Protein AF-A0A920MCR8-F1 (afdb_monomer)

Sequence (139 aa):
MSRSEWYREGRVPLHTLRADIDYGFREAHTTYGRIGVKVWIYRGDILPYKVQAEDKIDREAAMAAGETSGPSQGKQVVSSSAARNKVSNDKEESEVEELTPLVQEADPEFEKLLDEEEQIAKLTNSKNQTPIFRPGEAD

Nearest PDB structures (foldseek):
  5knc-assembly1_G  TM=3.791E-01  e=1.198E+00  Enterococcus hirae ATCC 9790
  6hix-assembly1_AJ  TM=4.472E-01  e=6.538E+00  Trypanosoma brucei brucei
  1ry4-assembly1_A  TM=2.999E-01  e=2.546E+00  Drosophila melanogaster
  7y4l-assembly1_b7  TM=2.796E-01  e=4.775E+00  Porphyridium purpureum

Foldseek 3Di:
DDDDDDDDDDDDPPPDPQWDKDWDWDWDQDPVGIDIDIDIDTPGGNDVVPVVVVVVVVVVVVVVVPPPDDDPPDDDDDDDDDDDDDDDDDDDDDDDPPPPPPDDDDDPVVVVVVVVVVVVVVVVVVVPDDDPDDPPPDD

Secondary structure (DSSP, 8-state):
---------S---TT-TTEEEEEEEEEEEETTEEEEEEEEEEEEE--HHHHHHHHHHHHHHHHHTT---S-------------------------------S-PPPPHHHHHHHHHHHHHHHHHHHHH------TT---

Mean predicted aligned error: 21.17 Å

pLDDT: mean 72.77, std 18.5, range [35.06, 96.94]

Structure (mmCIF, N/CA/C/O backbone):
data_AF-A0A920MCR8-F1
#
_entry.id   AF-A0A920MCR8-F1
#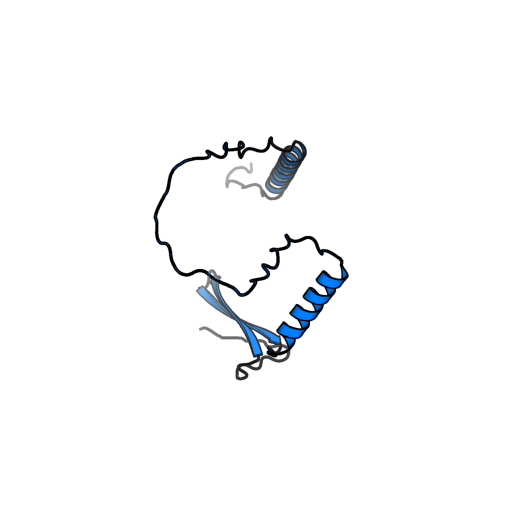
loop_
_atom_site.group_PDB
_atom_site.id
_atom_site.type_symbol
_atom_site.label_atom_id
_atom_site.label_alt_id
_atom_site.label_comp_id
_atom_site.label_asym_id
_atom_site.label_entity_id
_atom_site.label_seq_id
_atom_site.pdbx_PDB_ins_code
_atom_site.Cartn_x
_atom_site.Cartn_y
_atom_site.Cartn_z
_atom_site.occupancy
_atom_site.B_iso_or_equiv
_atom_site.auth_seq_id
_atom_site.auth_comp_id
_atom_site.auth_asym_id
_atom_site.auth_atom_id
_atom_site.pdbx_PDB_model_num
ATOM 1 N N . MET A 1 1 ? -4.713 9.515 25.454 1.00 76.00 1 MET A N 1
ATOM 2 C CA . MET A 1 1 ? -3.334 9.143 25.066 1.00 76.00 1 MET A CA 1
ATOM 3 C C . MET A 1 1 ? -3.424 8.292 23.811 1.00 76.00 1 MET A C 1
ATOM 5 O O . MET A 1 1 ? -4.217 7.363 23.814 1.00 76.00 1 MET A O 1
ATOM 9 N N . SER A 1 2 ? -2.693 8.622 22.748 1.00 85.69 2 SER A N 1
ATOM 10 C CA . SER A 1 2 ? -2.654 7.850 21.497 1.00 85.69 2 SER A CA 1
ATOM 11 C C . SER A 1 2 ? -1.231 7.352 21.244 1.00 85.69 2 SER A C 1
ATOM 13 O O . SER A 1 2 ? -0.263 7.988 21.662 1.00 85.69 2 SER A O 1
ATOM 15 N N . ARG A 1 3 ? -1.104 6.179 20.620 1.00 93.50 3 ARG A N 1
ATOM 16 C CA . ARG A 1 3 ? 0.174 5.551 20.260 1.00 93.50 3 ARG A CA 1
ATOM 17 C C . ARG A 1 3 ? 0.133 5.151 18.790 1.00 93.50 3 ARG A C 1
ATOM 19 O O . ARG A 1 3 ? -0.946 4.994 18.222 1.00 93.50 3 ARG A O 1
ATOM 26 N N . SER A 1 4 ? 1.301 4.992 18.186 1.00 93.88 4 SER A N 1
ATOM 27 C CA . SER A 1 4 ? 1.431 4.476 16.828 1.00 93.88 4 SER A CA 1
ATOM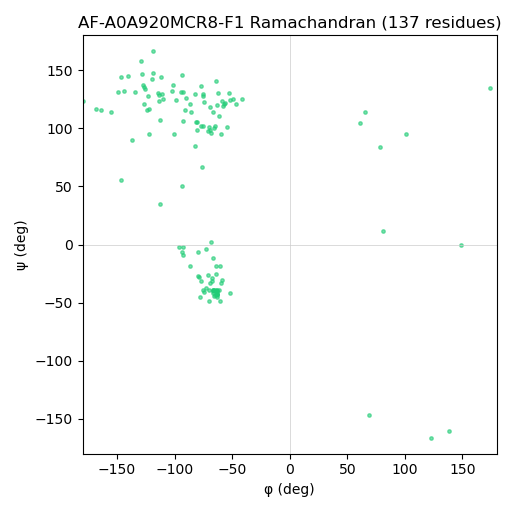 28 C C . SER A 1 4 ? 2.391 3.303 16.855 1.00 93.88 4 SER A C 1
ATOM 30 O O . SER A 1 4 ? 3.537 3.444 17.274 1.00 93.88 4 SER A O 1
ATOM 32 N N . GLU A 1 5 ? 1.894 2.153 16.425 1.00 95.38 5 GLU A N 1
ATOM 33 C CA . GLU A 1 5 ? 2.657 0.919 16.315 1.00 95.38 5 GLU A CA 1
ATOM 34 C C . GLU A 1 5 ? 2.805 0.576 14.837 1.00 95.38 5 GLU A C 1
ATOM 36 O O . GLU A 1 5 ? 1.916 0.852 14.030 1.00 95.38 5 GLU A O 1
ATOM 41 N N . TRP A 1 6 ? 3.954 0.017 14.472 1.00 94.31 6 TRP A N 1
ATOM 42 C CA . TRP A 1 6 ? 4.229 -0.399 13.107 1.00 94.31 6 TRP A CA 1
ATOM 43 C C . TRP A 1 6 ? 4.995 -1.715 13.116 1.00 94.31 6 TRP A C 1
ATOM 45 O O . TRP A 1 6 ? 5.825 -1.967 13.989 1.00 94.31 6 TRP A O 1
ATOM 55 N N . TYR A 1 7 ? 4.708 -2.542 12.120 1.00 95.44 7 TYR A N 1
ATOM 56 C CA . TYR A 1 7 ? 5.410 -3.785 11.854 1.00 95.44 7 TYR A CA 1
ATOM 57 C C . TYR A 1 7 ? 5.827 -3.797 10.389 1.00 95.44 7 TYR A C 1
ATOM 59 O O . TYR A 1 7 ? 5.141 -3.229 9.536 1.00 95.44 7 TYR A O 1
ATOM 67 N N . ARG A 1 8 ? 6.971 -4.409 10.093 1.00 93.69 8 ARG A N 1
ATOM 68 C CA . ARG A 1 8 ? 7.471 -4.537 8.727 1.00 93.69 8 ARG A CA 1
ATOM 69 C C . ARG A 1 8 ? 8.152 -5.878 8.560 1.00 93.69 8 ARG A C 1
ATOM 71 O O . ARG A 1 8 ? 9.024 -6.229 9.348 1.00 93.69 8 ARG A O 1
ATOM 78 N N . GLU A 1 9 ? 7.801 -6.556 7.483 1.00 94.06 9 GLU A N 1
ATOM 79 C CA . GLU A 1 9 ? 8.426 -7.797 7.057 1.00 94.06 9 GLU A CA 1
ATOM 80 C C . GLU A 1 9 ? 9.044 -7.605 5.668 1.00 94.06 9 GLU A C 1
ATOM 82 O O . GLU A 1 9 ? 8.507 -6.882 4.827 1.00 94.06 9 GLU A O 1
ATOM 87 N N . GLY A 1 10 ? 10.208 -8.213 5.436 1.00 94.12 10 GLY A N 1
ATOM 88 C CA . GLY A 1 10 ? 10.896 -8.130 4.151 1.00 94.12 10 GLY A CA 1
ATOM 89 C C . GLY A 1 10 ? 11.459 -6.740 3.821 1.00 94.12 10 GLY A C 1
ATOM 90 O O . GLY A 1 10 ? 11.944 -6.009 4.690 1.00 94.12 10 GLY A O 1
ATOM 91 N N . ARG A 1 11 ? 11.462 -6.404 2.524 1.00 92.12 11 ARG A N 1
ATOM 92 C CA . ARG A 1 11 ? 12.076 -5.181 1.980 1.00 92.12 11 ARG A CA 1
ATOM 93 C C . ARG A 1 11 ? 10.987 -4.238 1.478 1.00 92.12 11 ARG A C 1
ATOM 95 O O . ARG A 1 11 ? 10.155 -4.650 0.683 1.00 92.12 11 ARG A O 1
ATOM 102 N N . VAL A 1 12 ? 11.041 -2.971 1.891 1.00 94.25 12 VAL A N 1
ATOM 103 C CA . VAL A 1 12 ? 10.158 -1.907 1.382 1.00 94.25 12 VAL A CA 1
ATOM 104 C C . VAL A 1 12 ? 11.001 -0.650 1.131 1.00 94.25 12 VAL A C 1
ATOM 106 O O . VAL A 1 12 ? 11.220 0.143 2.054 1.00 94.25 12 VAL A O 1
ATOM 109 N N . PRO A 1 13 ? 11.559 -0.484 -0.080 1.00 94.44 13 PRO A N 1
ATOM 110 C CA . PRO A 1 13 ? 12.451 0.627 -0.397 1.00 94.44 13 PRO A CA 1
ATOM 111 C C . PRO A 1 13 ? 11.670 1.904 -0.759 1.00 94.44 13 PRO A C 1
ATOM 113 O O . PRO A 1 13 ? 11.492 2.227 -1.927 1.00 94.44 13 PRO A O 1
ATOM 116 N N . LEU A 1 14 ? 11.268 2.687 0.248 1.00 93.56 14 LEU A N 1
ATOM 117 C CA . LEU A 1 14 ? 10.453 3.908 0.069 1.00 93.56 14 LEU A CA 1
ATOM 118 C C . LEU A 1 14 ? 11.131 5.043 -0.724 1.00 93.56 14 LEU A C 1
ATOM 120 O O . LEU A 1 14 ? 10.456 5.948 -1.200 1.00 93.56 14 LEU A O 1
ATOM 124 N N . HIS A 1 15 ? 12.457 5.017 -0.861 1.00 95.69 15 HIS A N 1
ATOM 125 C CA . HIS A 1 15 ? 13.210 6.027 -1.616 1.00 95.69 15 HIS A CA 1
ATOM 126 C C . HIS A 1 15 ? 13.444 5.645 -3.085 1.00 95.69 15 HIS A C 1
ATOM 128 O O . HIS A 1 15 ? 13.966 6.446 -3.856 1.00 95.69 15 HIS A O 1
ATOM 134 N N . THR A 1 16 ? 13.119 4.412 -3.481 1.00 94.56 16 THR A N 1
ATOM 135 C CA . THR A 1 16 ? 13.414 3.902 -4.825 1.00 94.56 16 THR A CA 1
ATOM 136 C C . THR A 1 16 ? 12.217 4.137 -5.739 1.00 94.56 16 THR A C 1
ATOM 138 O O . THR A 1 16 ? 11.235 3.420 -5.651 1.00 94.56 16 THR A O 1
ATOM 141 N N . LEU A 1 17 ? 12.302 5.109 -6.654 1.00 90.31 17 LEU A N 1
ATOM 142 C CA . LEU A 1 17 ? 11.175 5.470 -7.537 1.00 90.31 17 LEU A CA 1
ATOM 143 C C . LEU A 1 17 ? 10.752 4.359 -8.511 1.00 90.31 17 LEU A C 1
ATOM 145 O O . LEU A 1 17 ? 9.613 4.336 -8.953 1.00 90.31 17 LEU A O 1
ATOM 149 N N . ARG A 1 18 ? 11.668 3.445 -8.854 1.00 90.50 18 ARG A N 1
ATOM 150 C CA . ARG A 1 18 ? 11.381 2.278 -9.711 1.00 90.50 18 ARG A CA 1
ATOM 151 C C . ARG A 1 18 ? 10.708 1.117 -8.969 1.00 90.50 18 ARG A C 1
ATOM 153 O O . ARG A 1 18 ? 10.398 0.112 -9.600 1.00 90.50 18 ARG A O 1
ATOM 160 N N . ALA A 1 19 ? 10.567 1.214 -7.649 1.00 93.44 19 ALA A N 1
ATOM 161 C CA . ALA A 1 19 ? 9.908 0.196 -6.849 1.00 93.44 19 ALA A CA 1
ATOM 162 C C . ALA A 1 19 ? 8.392 0.301 -7.043 1.00 93.44 19 ALA A C 1
ATOM 164 O O . ALA A 1 19 ? 7.820 1.372 -6.849 1.00 93.44 19 ALA A O 1
ATOM 165 N N . ASP A 1 20 ? 7.757 -0.813 -7.387 1.00 91.88 20 ASP A N 1
ATOM 166 C CA . ASP A 1 20 ? 6.307 -0.942 -7.414 1.00 91.88 20 ASP A CA 1
ATOM 167 C C . ASP A 1 20 ? 5.798 -1.105 -5.977 1.00 91.88 20 ASP A C 1
ATOM 169 O O . ASP A 1 20 ? 5.973 -2.159 -5.349 1.00 91.88 20 ASP A O 1
ATOM 173 N N . ILE A 1 21 ? 5.269 -0.02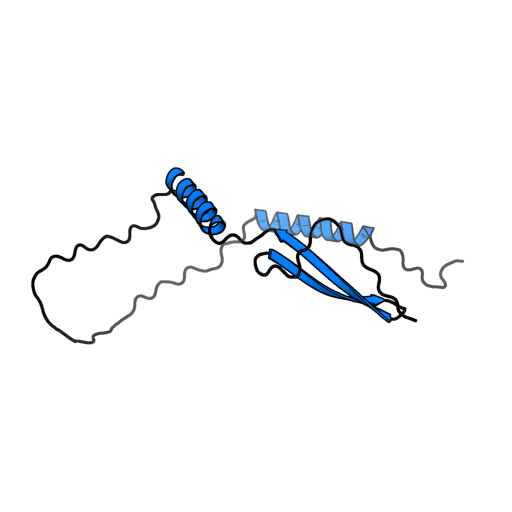0 -5.410 1.00 94.69 21 ILE A N 1
ATOM 174 C CA . ILE A 1 21 ? 4.791 0.029 -4.027 1.00 94.69 21 ILE A CA 1
ATOM 175 C C . ILE A 1 21 ? 3.338 0.484 -4.021 1.00 94.69 21 ILE A C 1
ATOM 177 O O . ILE A 1 21 ? 3.044 1.648 -4.294 1.00 94.69 21 ILE A O 1
ATOM 181 N N . ASP A 1 22 ? 2.454 -0.403 -3.579 1.00 95.06 22 ASP A N 1
ATOM 182 C CA . ASP A 1 22 ? 1.077 -0.037 -3.282 1.00 95.06 22 ASP A CA 1
ATOM 183 C C . ASP A 1 22 ? 0.989 0.570 -1.890 1.00 95.06 22 ASP A C 1
ATOM 185 O O . ASP A 1 22 ? 1.435 -0.021 -0.900 1.00 95.06 22 ASP A O 1
ATOM 189 N N . TYR A 1 23 ? 0.355 1.735 -1.809 1.00 95.75 23 TYR A N 1
ATOM 190 C CA . TYR A 1 23 ? 0.030 2.387 -0.551 1.00 95.75 23 TYR A CA 1
ATOM 191 C C . TYR A 1 23 ? -1.481 2.445 -0.350 1.00 95.75 23 TYR A C 1
ATOM 193 O O . TYR A 1 23 ? -2.221 2.912 -1.214 1.00 95.75 23 TYR A O 1
ATOM 201 N N . GLY A 1 24 ? -1.928 2.023 0.830 1.00 96.19 24 GLY A N 1
ATOM 202 C CA . GLY A 1 24 ? -3.314 2.137 1.263 1.00 96.19 24 GLY A CA 1
ATOM 203 C C . GLY A 1 24 ? -3.412 2.816 2.623 1.00 96.19 24 GLY A C 1
ATOM 204 O O . GLY A 1 24 ? -2.652 2.505 3.544 1.00 96.19 24 GLY A O 1
ATOM 205 N N . PHE A 1 25 ? -4.381 3.719 2.768 1.00 96.94 25 PHE A N 1
ATOM 206 C CA . PHE A 1 25 ? -4.744 4.311 4.052 1.00 96.94 25 PHE A CA 1
ATOM 207 C C . PHE A 1 25 ? -6.231 4.137 4.317 1.00 96.94 25 PHE A C 1
ATOM 209 O O . PHE A 1 25 ? -7.056 4.409 3.443 1.00 96.94 25 PHE A O 1
ATOM 216 N N . ARG A 1 26 ? -6.574 3.715 5.536 1.00 96.81 26 ARG A N 1
ATOM 217 C CA . ARG A 1 26 ? -7.968 3.631 5.963 1.00 96.81 26 ARG A CA 1
ATOM 218 C C . ARG A 1 26 ? -8.135 3.932 7.443 1.00 96.81 26 ARG A C 1
ATOM 220 O O . ARG A 1 26 ? -7.306 3.553 8.265 1.00 96.81 26 ARG A O 1
ATOM 227 N N . GLU A 1 27 ? -9.238 4.592 7.770 1.00 96.31 27 GLU A N 1
ATOM 228 C CA . GLU A 1 27 ? -9.665 4.828 9.147 1.00 96.31 27 GLU A CA 1
ATOM 229 C C . GLU A 1 27 ? -10.653 3.741 9.583 1.00 96.31 27 GLU A C 1
ATOM 231 O O . GLU A 1 27 ? -11.616 3.437 8.87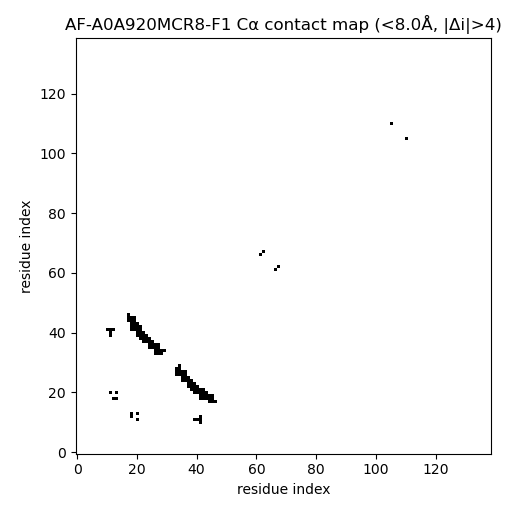8 1.00 96.31 27 GLU A O 1
ATOM 236 N N . ALA A 1 28 ? -10.421 3.160 10.756 1.00 95.88 28 ALA A N 1
ATOM 237 C CA . ALA A 1 28 ? -11.344 2.262 11.429 1.00 95.88 28 ALA A CA 1
ATOM 238 C C . ALA A 1 28 ? -12.119 3.040 12.497 1.00 95.88 28 ALA A C 1
ATOM 240 O O . ALA A 1 28 ? -11.528 3.663 13.384 1.00 95.88 28 ALA A O 1
ATOM 241 N N . HIS A 1 29 ? -13.448 2.991 12.416 1.00 95.75 29 HIS A N 1
ATOM 242 C CA . HIS A 1 29 ? -14.335 3.553 13.427 1.00 95.75 29 HIS A CA 1
ATOM 243 C C . HIS A 1 29 ? -14.543 2.527 14.535 1.00 95.75 29 HIS A C 1
ATOM 245 O O . HIS A 1 29 ? -15.132 1.473 14.314 1.00 95.75 29 HIS A O 1
ATOM 251 N N . THR A 1 30 ? -14.055 2.841 15.727 1.00 95.19 30 THR A N 1
ATOM 252 C CA . THR A 1 30 ? -14.228 2.015 16.921 1.00 95.19 30 THR A CA 1
ATOM 253 C C . THR A 1 30 ? -14.994 2.799 17.980 1.00 95.19 30 THR A C 1
ATOM 255 O O . THR A 1 30 ? -15.134 4.020 17.890 1.00 95.19 30 THR A O 1
ATOM 258 N N . THR A 1 31 ? -15.478 2.113 19.010 1.00 95.62 31 THR A N 1
ATOM 259 C CA . THR A 1 31 ? -16.202 2.729 20.136 1.00 95.62 31 THR A CA 1
ATOM 260 C C . THR A 1 31 ? -15.371 3.778 20.875 1.00 95.62 31 THR A C 1
ATOM 262 O O . THR A 1 31 ? -15.917 4.753 21.383 1.00 95.62 31 THR A O 1
ATOM 265 N N . TYR A 1 32 ? -14.048 3.606 20.902 1.00 92.56 32 TYR A N 1
ATOM 266 C CA . TYR A 1 32 ? -13.112 4.493 21.593 1.00 92.56 32 TYR A CA 1
ATOM 267 C C . TYR A 1 32 ? -12.543 5.608 20.703 1.00 92.56 32 TYR A C 1
ATOM 269 O O . TYR A 1 32 ? -11.779 6.443 21.187 1.00 92.56 32 TYR A O 1
ATOM 277 N N . GLY A 1 33 ? -12.896 5.642 19.414 1.00 93.56 33 GLY A N 1
ATOM 278 C CA . GLY A 1 33 ? -12.447 6.670 18.476 1.00 93.56 33 GLY A CA 1
ATOM 279 C C . GLY A 1 33 ? -12.069 6.122 17.101 1.00 93.56 33 GLY A C 1
ATOM 280 O O . GLY A 1 33 ? -12.477 5.030 16.701 1.00 93.56 33 GLY A O 1
ATOM 281 N N . ARG A 1 34 ? -11.282 6.904 16.355 1.00 94.06 34 ARG A N 1
ATOM 282 C CA . ARG A 1 34 ? -10.806 6.539 15.015 1.00 94.06 34 ARG A CA 1
ATOM 283 C C . ARG A 1 34 ? -9.359 6.071 15.063 1.00 94.06 34 ARG A C 1
ATOM 285 O O . ARG A 1 34 ? -8.514 6.751 15.642 1.00 94.06 34 ARG A O 1
ATOM 292 N N . ILE A 1 35 ? -9.077 4.940 14.427 1.00 95.38 35 ILE A N 1
ATOM 293 C CA . ILE A 1 35 ? -7.728 4.378 14.307 1.00 95.38 35 ILE A CA 1
ATOM 294 C C . ILE A 1 35 ? -7.323 4.420 12.835 1.00 95.38 35 ILE A C 1
ATOM 296 O O . ILE A 1 35 ? -8.030 3.884 11.989 1.00 95.38 35 ILE A O 1
ATOM 300 N N . GLY A 1 36 ? -6.198 5.058 12.518 1.00 96.25 36 GLY A N 1
ATOM 301 C CA . GLY A 1 36 ? -5.665 5.099 11.156 1.00 96.25 36 GLY A CA 1
ATOM 302 C C . GLY A 1 36 ? -4.719 3.930 10.890 1.00 96.25 36 GLY A C 1
ATOM 303 O O . GLY A 1 36 ? -3.740 3.764 11.614 1.00 96.25 36 GLY A O 1
ATOM 304 N N . VA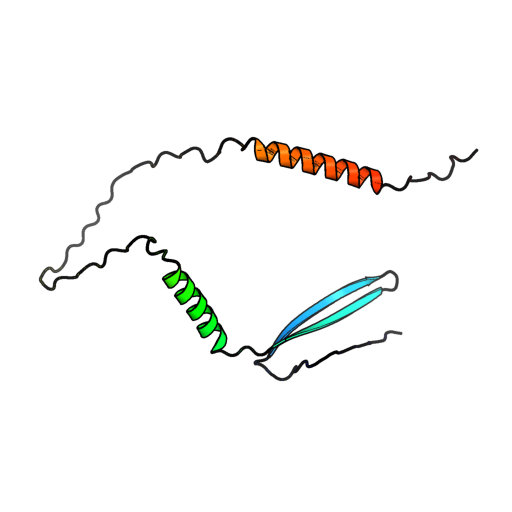L A 1 37 ? -4.975 3.163 9.831 1.00 96.19 37 VAL A N 1
ATOM 305 C CA . VAL A 1 37 ? -4.118 2.062 9.373 1.00 96.19 37 VAL A CA 1
ATOM 306 C C . VAL A 1 37 ? -3.467 2.459 8.053 1.00 96.19 37 VAL A C 1
ATOM 308 O O . VAL A 1 37 ? -4.153 2.830 7.100 1.00 96.19 37 VAL A O 1
ATOM 311 N N . LYS A 1 38 ? -2.134 2.392 8.008 1.00 96.62 38 LYS A N 1
ATOM 312 C CA . LYS A 1 38 ? -1.316 2.635 6.813 1.00 96.62 38 LYS A CA 1
ATOM 313 C C . LYS A 1 38 ? -0.639 1.335 6.410 1.00 96.62 38 LYS A C 1
ATOM 315 O O . LYS A 1 38 ? -0.004 0.702 7.251 1.00 96.62 38 LYS A O 1
ATOM 320 N N . VAL A 1 39 ? -0.768 0.959 5.143 1.00 96.25 39 VAL A N 1
ATOM 321 C CA . VAL A 1 39 ? -0.208 -0.282 4.602 1.00 96.25 39 VAL A CA 1
ATOM 322 C C . VAL A 1 39 ? 0.641 0.043 3.382 1.00 96.25 39 VAL A C 1
ATOM 324 O O . VAL A 1 39 ? 0.226 0.827 2.529 1.00 96.25 39 VAL A O 1
ATOM 327 N N . TRP A 1 40 ? 1.818 -0.576 3.311 1.00 96.44 40 TRP A N 1
ATOM 328 C CA . TRP A 1 40 ? 2.709 -0.538 2.156 1.00 96.44 40 TRP A CA 1
ATOM 329 C C . TRP A 1 40 ? 2.990 -1.967 1.702 1.00 96.44 40 TRP A C 1
ATOM 331 O O . TRP A 1 40 ? 3.412 -2.787 2.518 1.00 96.44 40 TRP A O 1
ATOM 341 N N . ILE A 1 41 ? 2.783 -2.254 0.417 1.00 95.19 41 ILE A N 1
ATOM 342 C CA . ILE A 1 41 ? 3.057 -3.563 -0.186 1.00 95.19 41 ILE A CA 1
ATOM 343 C C . ILE A 1 41 ? 4.043 -3.356 -1.329 1.00 95.19 41 ILE A C 1
ATOM 345 O O . ILE A 1 41 ? 3.737 -2.672 -2.299 1.00 95.19 41 ILE A O 1
ATOM 349 N N . TYR A 1 42 ? 5.234 -3.940 -1.211 1.00 95.31 42 TYR A N 1
ATOM 350 C CA . TYR A 1 42 ? 6.237 -3.917 -2.272 1.00 95.31 42 TYR A CA 1
ATOM 351 C C . TYR A 1 42 ? 6.057 -5.138 -3.180 1.00 95.31 42 TYR A C 1
ATOM 353 O O . TYR A 1 42 ? 6.224 -6.270 -2.724 1.00 95.31 42 TYR A O 1
ATOM 361 N N . ARG A 1 43 ? 5.720 -4.907 -4.455 1.00 92.19 43 ARG A N 1
ATOM 362 C CA . ARG A 1 43 ? 5.499 -5.960 -5.464 1.00 92.19 43 ARG A CA 1
ATOM 363 C C . ARG A 1 43 ? 6.746 -6.291 -6.291 1.00 92.19 43 ARG A C 1
ATOM 365 O O . ARG A 1 43 ? 6.740 -7.254 -7.052 1.00 92.19 43 ARG A O 1
ATOM 372 N N . GLY A 1 44 ? 7.830 -5.535 -6.121 1.00 92.44 44 GLY A N 1
ATOM 373 C CA . GLY A 1 44 ? 9.068 -5.682 -6.887 1.00 92.44 44 GLY A CA 1
ATOM 374 C C . GLY A 1 44 ? 9.445 -4.394 -7.611 1.00 92.44 44 GLY A C 1
ATOM 375 O O . GLY A 1 44 ? 8.917 -3.331 -7.312 1.00 92.44 44 GLY A O 1
ATOM 376 N N . ASP A 1 45 ? 10.381 -4.474 -8.554 1.00 91.50 45 ASP A N 1
ATOM 377 C CA . ASP A 1 45 ? 10.805 -3.316 -9.347 1.00 91.50 45 ASP A CA 1
ATOM 378 C C . ASP A 1 45 ? 10.168 -3.343 -10.741 1.00 91.50 45 ASP A C 1
ATOM 380 O O . ASP A 1 45 ? 10.178 -4.376 -11.418 1.00 91.50 45 ASP A O 1
ATOM 384 N N . ILE A 1 46 ? 9.695 -2.185 -11.203 1.00 85.38 46 ILE A N 1
ATOM 385 C CA . ILE A 1 46 ? 9.172 -2.006 -12.559 1.00 85.38 46 ILE A CA 1
ATOM 386 C C . ILE A 1 46 ? 10.367 -1.827 -13.497 1.00 85.38 46 ILE A C 1
ATOM 388 O O . ILE A 1 46 ? 10.965 -0.753 -13.601 1.00 85.38 46 ILE A O 1
ATOM 392 N N . LEU A 1 47 ? 10.762 -2.910 -14.161 1.00 82.69 47 LEU A N 1
ATOM 393 C CA . LEU A 1 47 ? 11.784 -2.878 -15.203 1.00 82.69 47 LEU A CA 1
ATOM 394 C C . LEU A 1 47 ? 11.096 -2.545 -16.537 1.00 82.69 47 LEU A C 1
ATOM 396 O O . LEU A 1 47 ? 10.254 -3.329 -16.974 1.00 82.69 47 LEU A O 1
ATOM 400 N N . PRO A 1 48 ? 11.466 -1.456 -17.238 1.00 72.50 48 PRO A N 1
ATOM 401 C CA . PRO A 1 48 ? 10.805 -1.056 -18.488 1.00 72.50 48 PRO A CA 1
ATOM 402 C C . PRO A 1 48 ? 10.907 -2.111 -19.603 1.00 72.50 48 PRO A C 1
ATOM 404 O O . PRO A 1 48 ? 10.131 -2.093 -20.552 1.00 72.50 48 PRO A O 1
ATOM 407 N N . TYR A 1 49 ? 11.847 -3.051 -19.484 1.00 65.75 49 TYR A N 1
ATOM 408 C CA . TYR A 1 49 ? 12.046 -4.134 -20.444 1.00 65.75 49 TYR A CA 1
ATOM 409 C C . TYR A 1 49 ? 11.186 -5.379 -20.190 1.00 65.75 49 TYR A C 1
ATOM 411 O O . TYR A 1 49 ? 11.036 -6.175 -21.113 1.00 65.75 49 TYR A O 1
ATOM 419 N N . LYS A 1 50 ? 10.629 -5.568 -18.984 1.00 65.44 50 LYS A N 1
ATOM 420 C CA . LYS A 1 50 ? 9.842 -6.773 -18.668 1.00 65.44 50 LYS A CA 1
ATOM 421 C C . LYS A 1 50 ? 8.510 -6.794 -19.409 1.00 65.44 50 LYS A C 1
ATOM 423 O O . LYS A 1 50 ? 8.265 -7.736 -20.152 1.00 65.44 50 LYS A O 1
ATOM 428 N N . VAL A 1 51 ? 7.776 -5.681 -19.352 1.00 65.06 51 VAL A N 1
ATOM 429 C CA . VAL A 1 51 ? 6.472 -5.524 -20.019 1.00 65.06 51 VAL A CA 1
ATOM 430 C C . VAL A 1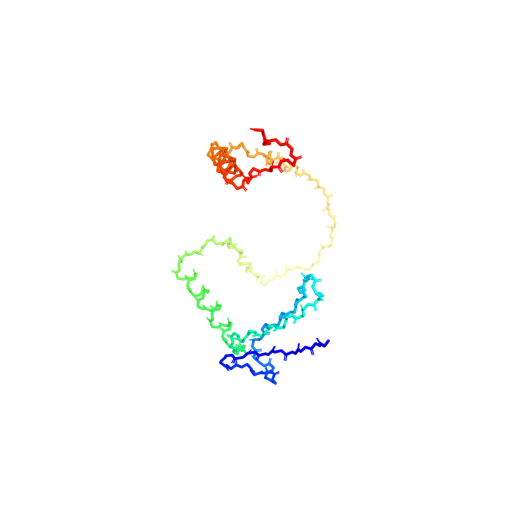 51 ? 6.562 -5.890 -21.505 1.00 65.06 51 VAL A C 1
ATOM 432 O O . VAL A 1 51 ? 5.735 -6.625 -22.025 1.00 65.06 51 VAL A O 1
ATOM 435 N N . GLN A 1 52 ? 7.640 -5.482 -22.184 1.00 66.56 52 GLN A N 1
ATOM 436 C CA . GLN A 1 52 ? 7.845 -5.816 -23.596 1.00 66.56 52 GLN A CA 1
ATOM 437 C C . GLN A 1 52 ? 8.180 -7.288 -23.853 1.00 66.56 52 GLN A C 1
ATOM 439 O O . GLN A 1 52 ? 7.992 -7.751 -24.975 1.00 66.56 52 GLN A O 1
ATOM 444 N N . ALA A 1 53 ? 8.764 -7.995 -22.887 1.00 69.75 53 ALA A N 1
ATOM 445 C CA . ALA A 1 53 ? 9.063 -9.415 -23.006 1.00 69.75 53 ALA A CA 1
ATOM 446 C C . ALA A 1 53 ? 7.798 -10.247 -22.784 1.00 69.75 53 ALA A C 1
ATOM 448 O O . ALA A 1 53 ? 7.523 -11.119 -23.598 1.00 69.75 53 ALA A O 1
ATOM 449 N N . GLU A 1 54 ? 7.008 -9.932 -21.755 1.00 74.19 54 GLU A N 1
ATOM 450 C CA . GLU A 1 54 ? 5.719 -10.584 -21.502 1.00 74.19 54 GLU A CA 1
ATOM 451 C C . GLU A 1 54 ? 4.751 -10.373 -22.684 1.00 74.19 54 GLU A C 1
ATOM 453 O O . GLU A 1 54 ? 4.299 -11.350 -23.275 1.00 74.19 54 GLU A O 1
ATOM 458 N N . ASP A 1 55 ? 4.590 -9.135 -23.172 1.00 75.56 55 ASP A N 1
ATOM 459 C CA . ASP A 1 55 ? 3.762 -8.836 -24.354 1.00 75.56 55 ASP A CA 1
ATOM 460 C C . ASP A 1 55 ? 4.233 -9.566 -25.626 1.00 75.56 55 ASP A C 1
ATOM 462 O O . ASP A 1 55 ? 3.436 -9.884 -26.510 1.00 75.56 55 ASP A O 1
ATOM 466 N N . LYS A 1 56 ? 5.547 -9.786 -25.777 1.00 76.38 56 LYS A N 1
ATOM 467 C CA . LYS A 1 56 ? 6.105 -10.528 -26.918 1.00 76.38 56 LYS A CA 1
ATOM 468 C C . LYS A 1 56 ? 5.857 -12.020 -26.785 1.00 76.38 56 LYS A C 1
ATOM 470 O O . LYS A 1 56 ? 5.521 -12.628 -27.791 1.00 76.38 56 LYS A O 1
ATOM 475 N N . ILE A 1 57 ? 6.001 -12.578 -25.584 1.00 82.31 57 ILE A N 1
ATOM 476 C CA . ILE A 1 57 ? 5.722 -13.989 -25.303 1.00 82.31 57 ILE A CA 1
ATOM 477 C C . ILE A 1 57 ? 4.241 -14.276 -25.551 1.00 82.31 57 ILE A C 1
ATOM 479 O O . ILE A 1 57 ? 3.929 -15.234 -26.248 1.00 82.31 57 ILE A O 1
ATOM 483 N N . ASP A 1 58 ? 3.341 -13.411 -25.082 1.00 83.62 58 ASP A N 1
ATOM 484 C CA . ASP A 1 58 ? 1.899 -13.575 -25.281 1.00 83.62 58 ASP A CA 1
ATOM 485 C C . ASP A 1 58 ? 1.510 -13.422 -26.760 1.00 83.62 58 ASP A C 1
ATOM 487 O O . ASP A 1 58 ? 0.719 -14.205 -27.287 1.00 83.62 58 ASP A O 1
ATOM 491 N N . ARG A 1 59 ? 2.119 -12.466 -27.480 1.00 79.69 59 ARG A N 1
ATOM 492 C CA . ARG A 1 59 ? 1.931 -12.318 -28.937 1.00 79.69 59 ARG A CA 1
ATOM 493 C C . ARG A 1 59 ? 2.504 -13.488 -29.730 1.00 79.69 59 ARG A C 1
ATOM 495 O O . ARG A 1 59 ? 1.904 -13.888 -30.721 1.00 79.69 59 ARG A O 1
ATOM 502 N N . GLU A 1 60 ? 3.657 -14.018 -29.340 1.00 80.75 60 GLU A N 1
ATOM 503 C CA . GLU A 1 60 ? 4.283 -15.176 -29.982 1.00 80.75 60 GLU A CA 1
ATOM 504 C C . GLU A 1 60 ? 3.479 -16.451 -29.707 1.00 80.75 60 GLU A C 1
ATOM 506 O O . GLU A 1 60 ? 3.245 -17.229 -30.628 1.00 80.75 60 GLU A O 1
ATOM 511 N N . ALA A 1 61 ? 2.956 -16.614 -28.489 1.00 82.19 61 ALA A N 1
ATOM 512 C CA . ALA A 1 61 ? 2.042 -17.692 -28.128 1.00 8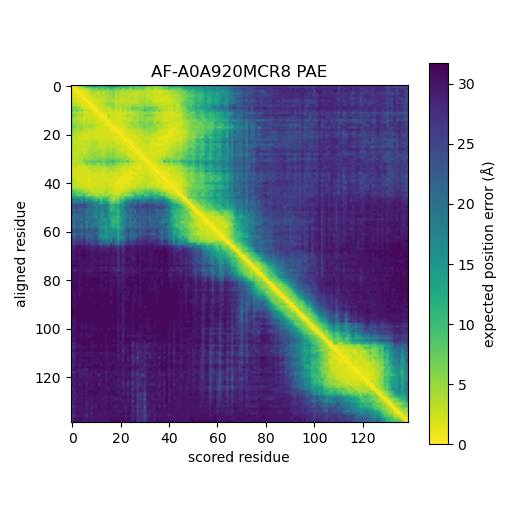2.19 61 ALA A CA 1
ATOM 513 C C . ALA A 1 61 ? 0.720 -17.608 -28.908 1.00 82.19 61 ALA A C 1
ATOM 515 O O . ALA A 1 61 ? 0.268 -18.621 -29.439 1.00 82.19 61 ALA A O 1
ATOM 516 N N . ALA A 1 62 ? 0.139 -16.413 -29.062 1.00 78.44 62 ALA A N 1
ATOM 517 C CA . ALA A 1 62 ? -1.050 -16.197 -29.890 1.00 78.44 62 ALA A CA 1
ATOM 518 C C . ALA A 1 62 ? -0.780 -16.475 -31.382 1.00 78.44 62 ALA A C 1
ATOM 520 O O . ALA A 1 62 ? -1.590 -17.107 -32.058 1.00 78.44 62 ALA A O 1
ATOM 521 N N . MET A 1 63 ? 0.390 -16.072 -31.897 1.00 75.12 63 MET A N 1
ATOM 522 C CA . MET A 1 63 ? 0.807 -16.388 -33.270 1.00 75.12 63 MET A CA 1
ATOM 523 C C . MET A 1 63 ? 1.086 -17.887 -33.476 1.00 75.12 63 MET A C 1
ATOM 525 O O . MET A 1 63 ? 0.848 -18.402 -34.567 1.00 75.12 63 MET A O 1
ATOM 529 N N . ALA A 1 64 ? 1.550 -18.600 -32.445 1.00 77.88 64 ALA A N 1
ATOM 530 C CA . ALA A 1 64 ? 1.775 -20.046 -32.474 1.00 77.88 64 ALA A CA 1
ATOM 531 C C . ALA A 1 64 ? 0.480 -20.866 -32.313 1.00 77.88 64 ALA A C 1
ATOM 533 O O . ALA A 1 64 ? 0.390 -21.968 -32.852 1.00 77.88 64 ALA A O 1
ATOM 534 N N . ALA A 1 65 ? -0.534 -20.327 -31.624 1.00 79.56 65 ALA A N 1
ATOM 535 C CA . ALA A 1 65 ? -1.847 -20.953 -31.438 1.00 79.56 65 ALA A CA 1
ATOM 536 C C . ALA A 1 65 ? -2.727 -20.952 -32.707 1.00 79.56 65 ALA A C 1
ATOM 538 O O . ALA A 1 65 ? -3.797 -21.557 -32.714 1.00 79.56 65 ALA A O 1
ATOM 539 N N . GLY A 1 66 ? -2.268 -20.336 -33.804 1.00 66.25 66 GLY A N 1
ATOM 540 C CA . GLY A 1 66 ? -2.863 -20.514 -35.132 1.00 66.25 66 GLY A CA 1
ATOM 541 C C . GLY A 1 66 ? -4.123 -19.690 -35.414 1.00 66.25 66 GLY A C 1
ATOM 542 O O . GLY A 1 66 ? -4.751 -19.899 -36.452 1.00 66.25 66 GLY A O 1
ATOM 543 N N . GLU A 1 67 ? -4.471 -18.717 -34.571 1.00 63.59 67 GLU A N 1
ATOM 544 C CA . GLU A 1 67 ? -5.583 -17.785 -34.809 1.00 63.59 67 GLU A CA 1
ATOM 545 C C . GLU A 1 67 ? -5.200 -16.717 -35.850 1.00 63.59 67 GLU A C 1
ATOM 547 O O . GLU A 1 67 ? -5.083 -15.524 -35.585 1.00 63.59 67 GLU A O 1
ATOM 552 N N . THR A 1 68 ? -5.001 -17.154 -37.093 1.00 57.16 68 THR A N 1
ATOM 553 C CA . THR A 1 68 ? -4.841 -16.282 -38.268 1.00 57.16 68 THR A CA 1
ATOM 554 C C . THR A 1 68 ? -6.183 -16.061 -38.964 1.00 57.16 68 THR A C 1
ATOM 556 O O . THR A 1 68 ? -6.326 -16.224 -40.171 1.00 57.16 68 THR A O 1
ATOM 559 N N . SER A 1 69 ? -7.200 -15.682 -38.195 1.00 55.22 69 SER A N 1
ATOM 560 C CA . SER A 1 69 ? -8.504 -15.297 -38.742 1.00 55.22 69 SER A CA 1
ATOM 561 C C . SER A 1 69 ? -9.164 -14.199 -37.908 1.00 55.22 69 SER A C 1
ATOM 563 O O . SER A 1 69 ? -10.294 -14.331 -37.457 1.00 55.22 69 SER A O 1
ATOM 565 N N . GLY A 1 70 ? -8.448 -13.087 -37.727 1.00 54.75 70 GLY A N 1
ATOM 566 C CA . GLY A 1 70 ? -9.055 -11.756 -37.606 1.00 54.75 70 GLY A CA 1
ATOM 567 C C . GLY A 1 70 ? -9.080 -11.098 -38.993 1.00 54.75 70 GLY A C 1
ATOM 568 O O . GLY A 1 70 ? -8.178 -11.377 -39.789 1.00 54.75 70 GLY A O 1
ATOM 569 N N . PRO A 1 71 ? -10.099 -10.284 -39.337 1.00 53.12 71 PRO A N 1
ATOM 570 C CA . PRO A 1 71 ? -10.378 -9.894 -40.714 1.00 53.12 71 PRO A CA 1
ATOM 571 C C . PRO A 1 71 ? -9.153 -9.241 -41.346 1.00 53.12 71 PRO A C 1
ATOM 573 O O . PRO A 1 71 ? -8.635 -8.232 -40.868 1.00 53.12 71 PRO A O 1
ATOM 576 N N . SER A 1 72 ? -8.704 -9.842 -42.444 1.00 47.09 72 SER A N 1
ATOM 577 C CA . SER A 1 72 ? -7.696 -9.284 -43.331 1.00 47.09 72 SER A CA 1
ATOM 578 C C . SER A 1 72 ? -8.170 -7.889 -43.755 1.00 47.09 72 SER A C 1
ATOM 580 O O . SER A 1 72 ? -9.026 -7.759 -44.635 1.00 47.09 72 SER A O 1
ATOM 582 N N . GLN A 1 73 ? -7.631 -6.828 -43.148 1.00 58.81 73 GLN A N 1
ATOM 583 C CA . GLN A 1 73 ? -7.650 -5.530 -43.805 1.00 58.81 73 GLN A CA 1
ATOM 584 C C . GLN A 1 73 ? -6.777 -5.682 -45.044 1.00 58.81 73 GLN A C 1
ATOM 586 O O . GLN A 1 73 ? -5.551 -5.774 -44.963 1.00 58.81 73 GLN A O 1
ATOM 591 N N . GLY A 1 74 ? -7.455 -5.824 -46.184 1.00 47.97 74 GLY A N 1
ATOM 592 C CA . GLY A 1 74 ? -6.842 -6.034 -47.481 1.00 47.97 74 GLY A CA 1
ATOM 593 C C . GLY A 1 74 ? -5.739 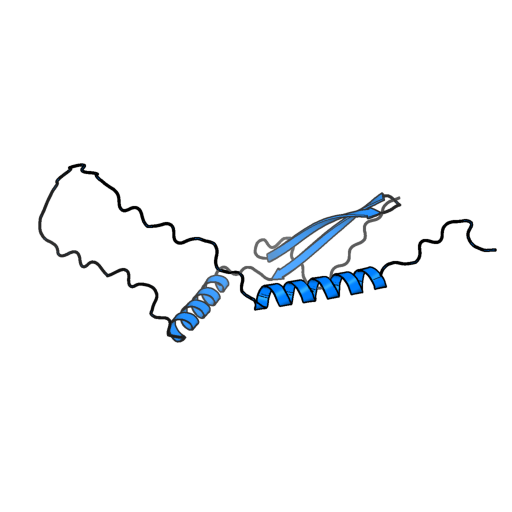-5.011 -47.707 1.00 47.97 74 GLY A C 1
ATOM 594 O O . GLY A 1 74 ? -5.944 -3.802 -47.598 1.00 47.97 74 GLY A O 1
ATOM 595 N N . LYS A 1 75 ? -4.546 -5.507 -48.015 1.00 51.31 75 LYS A N 1
ATOM 596 C CA . LYS A 1 75 ? -3.404 -4.678 -48.373 1.00 51.31 75 LYS A CA 1
ATOM 597 C C . LYS A 1 75 ? -3.728 -3.981 -49.697 1.00 51.31 75 LYS A C 1
ATOM 599 O O . LYS A 1 75 ? -3.630 -4.598 -50.754 1.00 51.31 75 LYS A O 1
ATOM 604 N N . GLN A 1 76 ? -4.144 -2.714 -49.650 1.00 51.59 76 GLN A N 1
ATOM 605 C CA . GLN A 1 76 ? -4.291 -1.907 -50.859 1.00 51.59 76 GLN A CA 1
ATOM 606 C C . GLN A 1 76 ? -2.908 -1.662 -51.469 1.00 51.59 76 GLN A C 1
ATOM 608 O O . GLN A 1 76 ? -2.054 -0.991 -50.891 1.00 51.59 76 GLN A O 1
ATOM 613 N N . VAL A 1 77 ? -2.689 -2.228 -52.652 1.00 47.72 77 VAL A N 1
ATOM 614 C CA . VAL A 1 77 ? -1.533 -1.926 -53.492 1.00 47.72 77 VAL A CA 1
ATOM 615 C C . VAL A 1 77 ? -1.851 -0.636 -54.241 1.00 47.72 77 VAL A C 1
ATOM 617 O O . VAL A 1 77 ? -2.653 -0.639 -55.171 1.00 47.72 77 VAL A O 1
ATOM 620 N N . VAL A 1 78 ? -1.249 0.482 -53.835 1.00 48.75 78 VAL A N 1
ATOM 621 C CA . VAL A 1 78 ? -1.343 1.732 -54.599 1.00 48.75 78 VAL A CA 1
ATOM 622 C C . VAL A 1 78 ? -0.440 1.630 -55.831 1.00 48.75 78 VAL A C 1
ATOM 624 O O . VAL A 1 78 ? 0.781 1.742 -55.740 1.00 48.75 78 VAL A O 1
ATOM 627 N N . SER A 1 79 ? -1.025 1.372 -57.004 1.00 55.53 79 SER A N 1
ATOM 628 C CA . SER A 1 79 ? -0.310 1.480 -58.276 1.00 55.53 79 SER A CA 1
ATOM 629 C C . SER A 1 79 ? -0.130 2.953 -58.635 1.00 55.53 79 SER A C 1
ATOM 631 O O . SER A 1 79 ? -1.092 3.714 -58.745 1.00 55.53 79 SER A O 1
ATOM 633 N N . SER A 1 80 ? 1.118 3.355 -58.825 1.00 49.50 80 SER A N 1
ATOM 634 C CA . SER A 1 80 ? 1.518 4.692 -59.236 1.00 49.50 80 SER A CA 1
ATOM 635 C C . SER A 1 80 ? 1.119 4.980 -60.686 1.00 49.50 80 SER A C 1
ATOM 637 O O . SER A 1 80 ? 1.861 4.622 -61.594 1.00 49.50 80 SER A O 1
ATOM 639 N N . SER A 1 81 ? -0.000 5.672 -60.905 1.00 49.28 81 SER A N 1
ATOM 640 C CA . SER A 1 81 ? -0.175 6.579 -62.052 1.00 49.28 81 SER A CA 1
ATOM 641 C C . SER A 1 81 ? -1.548 7.249 -62.038 1.00 49.28 81 SER A C 1
ATOM 643 O O . SER A 1 81 ? -2.562 6.570 -62.117 1.00 49.28 81 SER A O 1
ATOM 645 N N . ALA A 1 82 ? -1.529 8.585 -62.051 1.00 46.81 82 ALA A N 1
ATOM 646 C CA . ALA A 1 82 ? -2.575 9.470 -62.564 1.00 46.81 82 ALA A CA 1
ATOM 647 C C . ALA A 1 82 ? -3.971 9.410 -61.907 1.00 46.81 82 ALA A C 1
ATOM 649 O O . ALA A 1 82 ? -4.804 8.589 -62.257 1.00 46.81 82 ALA A O 1
ATOM 650 N N . ALA A 1 83 ? -4.291 10.411 -61.085 1.00 45.44 83 ALA A N 1
ATOM 651 C CA . ALA A 1 83 ? -5.274 11.436 -61.455 1.00 45.44 83 ALA A CA 1
ATOM 652 C C . ALA A 1 83 ? -5.553 12.366 -60.273 1.00 45.44 83 ALA A C 1
ATOM 654 O O . ALA A 1 83 ? -5.730 11.971 -59.126 1.00 45.44 83 ALA A O 1
ATOM 655 N N . ARG A 1 84 ? -5.562 13.648 -60.603 1.00 43.84 84 ARG A N 1
ATOM 656 C CA . ARG A 1 84 ? -5.740 14.791 -59.728 1.00 43.84 84 ARG A CA 1
ATOM 657 C C . ARG A 1 84 ? -7.226 15.156 -59.705 1.00 43.84 84 ARG A C 1
ATOM 659 O O . ARG A 1 84 ? -7.797 15.365 -60.764 1.00 43.84 84 ARG A O 1
ATOM 666 N N . ASN A 1 85 ? -7.753 15.335 -58.494 1.00 45.78 85 ASN A N 1
ATOM 667 C CA . ASN A 1 85 ? -8.852 16.231 -58.114 1.00 45.78 85 ASN A CA 1
ATOM 668 C C . ASN A 1 85 ? -10.265 15.960 -58.679 1.00 45.78 85 ASN A C 1
ATOM 670 O O . ASN A 1 85 ? -10.535 16.236 -59.845 1.00 45.78 85 ASN A O 1
ATOM 674 N N . LYS A 1 86 ? -11.213 15.611 -57.797 1.00 40.78 86 LYS A N 1
ATOM 675 C CA . LYS A 1 86 ? -12.608 16.058 -57.923 1.00 40.78 86 LYS A CA 1
ATOM 676 C C . LYS A 1 86 ? -13.308 16.062 -56.562 1.00 40.78 86 LYS A C 1
ATOM 678 O O . LYS A 1 86 ? -13.501 15.024 -55.944 1.00 40.78 86 LYS A O 1
ATOM 683 N N . VAL A 1 87 ? -13.665 17.263 -56.120 1.00 41.47 87 VAL A N 1
ATOM 684 C CA . V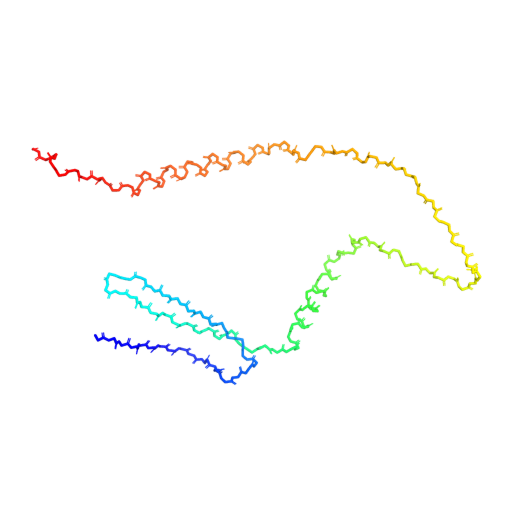AL A 1 87 ? -14.675 17.513 -55.091 1.00 41.47 87 VAL A CA 1
ATOM 685 C C . VAL A 1 87 ? -16.041 17.297 -55.733 1.00 41.47 87 VAL A C 1
ATOM 687 O O . VAL A 1 87 ? -16.321 17.912 -56.760 1.00 41.47 87 VAL A O 1
ATOM 690 N N . SER A 1 88 ? -16.894 16.499 -55.105 1.00 35.88 88 SER A N 1
ATOM 691 C CA . SER A 1 88 ? -18.339 16.727 -55.101 1.00 35.88 88 SER A CA 1
ATOM 692 C C . SER A 1 88 ? -18.964 15.887 -53.998 1.00 35.88 88 SER A C 1
ATOM 694 O O . SER A 1 88 ? -18.890 14.664 -54.001 1.00 35.88 88 SER A O 1
ATOM 696 N N . ASN A 1 89 ? -19.517 16.618 -53.040 1.00 43.50 89 ASN A N 1
ATOM 697 C CA . ASN A 1 89 ? -20.623 16.223 -52.193 1.00 43.50 89 ASN A CA 1
ATOM 698 C C . ASN A 1 89 ? -21.684 15.493 -53.028 1.00 43.50 89 ASN A C 1
ATOM 700 O O . ASN A 1 89 ? -22.135 16.079 -54.003 1.00 43.50 89 ASN A O 1
ATOM 704 N N . ASP A 1 90 ? -22.056 14.284 -52.626 1.00 35.06 90 ASP A N 1
ATOM 705 C CA . ASP A 1 90 ? -23.407 13.753 -52.776 1.00 35.06 90 ASP A CA 1
ATOM 706 C C . ASP A 1 90 ? -23.651 12.805 -51.602 1.00 35.06 90 ASP A C 1
ATOM 708 O O . ASP A 1 90 ? -22.788 12.021 -51.195 1.00 35.06 90 ASP A O 1
ATOM 712 N N . LYS A 1 91 ? -24.801 13.019 -50.981 1.00 41.03 91 LYS A N 1
ATOM 713 C CA . LYS A 1 91 ? -25.361 12.238 -49.897 1.00 41.03 91 LYS A CA 1
ATOM 714 C C . LYS A 1 91 ? -26.811 12.024 -50.264 1.00 41.03 91 LYS A C 1
ATOM 716 O O . LYS A 1 91 ? -27.521 13.006 -50.461 1.00 41.03 91 LYS A O 1
ATOM 721 N N . GLU A 1 92 ? -27.231 10.780 -50.168 1.00 42.22 92 GLU A N 1
ATOM 722 C CA . GLU A 1 92 ? -28.591 10.295 -50.047 1.00 42.22 92 GLU A CA 1
ATOM 723 C C . GLU A 1 92 ? -28.474 8.804 -49.669 1.00 42.22 92 GLU A C 1
ATOM 725 O O . GLU A 1 92 ? -27.675 8.052 -50.213 1.00 42.22 92 GLU A O 1
ATOM 730 N N . GLU A 1 93 ? -28.965 8.437 -48.489 1.00 38.84 93 GLU A N 1
ATOM 731 C CA . GLU A 1 93 ? -30.237 7.710 -48.315 1.00 38.84 93 GLU A CA 1
ATOM 732 C C . GLU A 1 93 ? -29.942 6.218 -48.079 1.00 38.84 93 GLU A C 1
ATOM 734 O O . GLU A 1 93 ? -29.487 5.488 -48.943 1.00 38.84 93 GLU A O 1
ATOM 739 N N . SER A 1 94 ? -29.884 5.825 -46.806 1.00 42.81 94 SER A N 1
ATOM 740 C CA . SER A 1 94 ? -30.976 5.136 -46.103 1.00 42.81 94 SER A CA 1
ATOM 741 C C . SER A 1 94 ? -31.056 3.648 -46.448 1.00 42.81 94 SER A C 1
ATOM 743 O O . SER A 1 94 ? -31.893 3.223 -47.237 1.00 42.81 94 SER A O 1
ATOM 745 N N . GLU A 1 95 ? -30.252 2.853 -45.749 1.00 45.16 95 GLU A N 1
ATOM 746 C CA . GLU A 1 95 ? -30.607 1.471 -45.447 1.00 45.16 95 GLU A CA 1
ATOM 747 C C . GLU A 1 95 ? -30.819 1.397 -43.937 1.00 45.16 95 GLU A C 1
ATOM 749 O O . GLU A 1 95 ? -29.913 1.577 -43.125 1.00 45.16 95 GLU A O 1
ATOM 754 N N . VAL A 1 96 ? -32.095 1.281 -43.580 1.00 49.12 96 VAL A N 1
ATOM 755 C CA . VAL A 1 96 ? -32.564 0.970 -42.239 1.00 49.12 96 VAL A CA 1
ATOM 756 C C . VAL A 1 96 ? -32.146 -0.474 -41.997 1.00 49.12 96 VAL A C 1
ATOM 758 O O . VAL A 1 96 ? -32.824 -1.388 -42.455 1.00 49.12 96 VAL A O 1
ATOM 761 N N . GLU A 1 97 ? -31.008 -0.685 -41.339 1.00 51.41 97 GLU A N 1
ATOM 762 C CA . GLU A 1 97 ? -30.715 -1.993 -40.762 1.00 51.41 97 GLU A CA 1
ATOM 763 C C . GLU A 1 97 ? -31.802 -2.269 -39.722 1.00 51.41 97 GLU A C 1
ATOM 765 O O . GLU A 1 97 ? -31.935 -1.571 -38.711 1.00 51.41 97 GLU A O 1
ATOM 770 N N . GLU A 1 98 ? -32.652 -3.237 -40.053 1.00 52.19 98 GLU A N 1
ATOM 771 C CA . GLU A 1 98 ? -33.687 -3.775 -39.189 1.00 52.19 98 GLU A CA 1
ATOM 772 C C . GLU A 1 98 ? -33.094 -4.051 -37.806 1.00 52.19 98 GLU A C 1
ATOM 774 O O . GLU A 1 98 ? -32.149 -4.823 -37.650 1.00 52.19 98 GLU A O 1
ATOM 779 N N . LEU A 1 99 ? -33.662 -3.401 -36.790 1.00 54.16 99 LEU A N 1
ATOM 780 C CA . LEU A 1 99 ? -33.395 -3.701 -35.392 1.00 54.16 99 LEU A CA 1
ATOM 781 C C . LEU A 1 99 ? -33.787 -5.160 -35.139 1.00 54.16 99 LEU A C 1
ATOM 783 O O . LEU A 1 99 ? -34.945 -5.465 -34.851 1.00 54.16 99 LEU A O 1
ATOM 787 N N . THR A 1 100 ? -32.815 -6.062 -35.231 1.00 53.78 100 THR A N 1
ATOM 788 C CA . THR A 1 100 ? -32.914 -7.401 -34.656 1.00 53.78 100 THR A CA 1
ATOM 789 C C . THR A 1 100 ? -33.316 -7.238 -33.187 1.00 53.78 100 THR A C 1
ATOM 791 O O . THR A 1 100 ? -32.637 -6.490 -32.473 1.00 53.78 100 THR A O 1
ATOM 794 N N . PRO A 1 101 ? -34.410 -7.856 -32.707 1.00 60.50 101 PRO A N 1
ATOM 795 C CA . PRO A 1 101 ? -34.839 -7.683 -31.326 1.00 60.50 101 PRO A CA 1
ATOM 796 C C . PRO A 1 101 ? -33.711 -8.103 -30.370 1.00 60.50 101 PRO A C 1
ATOM 798 O O . PRO A 1 101 ? -33.269 -9.245 -30.373 1.00 60.50 101 PRO A O 1
ATOM 801 N N . LEU A 1 102 ? -33.249 -7.157 -29.546 1.00 59.31 102 LEU A N 1
ATOM 802 C CA . LEU A 1 102 ? -32.161 -7.295 -28.560 1.00 59.31 102 LEU A CA 1
ATOM 803 C C . LEU A 1 102 ? -32.496 -8.210 -27.368 1.00 59.31 102 LEU A C 1
ATOM 805 O O . LEU A 1 102 ? -31.694 -8.336 -26.445 1.00 59.31 102 LEU A O 1
ATOM 809 N N . VAL A 1 103 ? -33.681 -8.817 -27.356 1.00 58.62 103 VAL A N 1
ATOM 810 C CA . VAL A 1 103 ? -34.119 -9.713 -26.288 1.00 58.62 103 VAL A CA 1
ATOM 811 C C . VAL A 1 103 ? -33.922 -11.137 -26.784 1.00 58.62 103 VAL A C 1
ATOM 813 O O . VAL A 1 103 ? -34.763 -11.675 -27.499 1.00 58.62 103 VAL A O 1
ATOM 816 N N . GLN A 1 104 ? -32.776 -11.721 -26.437 1.00 65.38 104 GLN A N 1
ATOM 817 C CA . GLN A 1 104 ? -32.589 -13.166 -26.516 1.00 65.38 104 GLN A CA 1
ATOM 818 C C . GLN A 1 104 ? -33.588 -13.815 -25.551 1.00 65.38 104 GLN A C 1
ATOM 820 O O . GLN A 1 104 ? -33.730 -13.361 -24.412 1.00 65.38 104 GLN A O 1
ATOM 825 N N . GLU A 1 105 ? -34.335 -14.811 -26.030 1.00 67.62 105 GLU A N 1
ATOM 826 C CA . GLU A 1 105 ? -35.232 -15.608 -25.190 1.00 67.62 105 GLU A CA 1
ATOM 827 C C . GLU A 1 105 ? -34.425 -16.151 -24.002 1.00 67.62 105 GLU A C 1
ATOM 829 O O . GLU A 1 105 ? -33.309 -16.633 -24.184 1.00 67.62 105 GLU A O 1
ATOM 834 N N . ALA A 1 106 ? -34.943 -15.986 -22.783 1.00 63.28 106 ALA A N 1
ATOM 835 C CA . ALA A 1 106 ? -34.226 -16.340 -21.564 1.00 63.28 106 ALA A CA 1
ATOM 836 C C . ALA A 1 106 ? -33.816 -17.820 -21.598 1.00 63.28 106 ALA A C 1
ATOM 838 O O . ALA A 1 106 ? -34.672 -18.699 -21.714 1.00 63.28 106 ALA A O 1
ATOM 839 N N . ASP A 1 107 ? -32.512 -18.089 -21.498 1.00 74.50 107 ASP A N 1
ATOM 840 C CA . ASP A 1 107 ? -32.003 -19.456 -21.454 1.00 74.50 107 ASP A CA 1
ATOM 841 C C . ASP A 1 107 ? -32.626 -20.195 -20.252 1.00 74.50 107 ASP A C 1
ATOM 843 O O . ASP A 1 107 ? -32.461 -19.762 -19.106 1.00 74.50 107 ASP A O 1
ATOM 847 N N . PRO A 1 108 ? -33.306 -21.338 -20.460 1.00 75.19 108 PRO A N 1
ATOM 848 C CA . PRO A 1 108 ? -34.019 -22.061 -19.401 1.00 75.19 108 PRO A CA 1
ATOM 849 C C . PRO A 1 108 ? -33.083 -22.663 -18.340 1.00 75.19 108 PRO A C 1
ATOM 851 O O . PRO A 1 108 ? -33.535 -23.137 -17.297 1.00 75.19 108 PRO A O 1
ATOM 854 N N . GLU A 1 109 ? -31.776 -22.688 -18.602 1.00 74.12 109 GLU A N 1
ATOM 855 C CA . GLU A 1 109 ? -30.760 -23.054 -17.614 1.00 74.12 109 GLU A CA 1
ATOM 856 C C . GLU A 1 109 ? -30.488 -21.921 -16.619 1.00 74.12 109 GLU A C 1
ATOM 858 O O . GLU A 1 109 ? -30.219 -22.187 -15.449 1.00 74.12 109 GLU A O 1
ATOM 863 N N . PHE A 1 110 ? -30.620 -20.663 -17.045 1.00 66.94 110 PHE A N 1
ATOM 864 C CA . PHE A 1 110 ? -30.347 -19.502 -16.203 1.00 66.94 110 PHE A CA 1
ATOM 865 C C . PHE A 1 110 ? -31.430 -19.290 -15.135 1.00 66.94 110 PHE A C 1
ATOM 867 O O . PHE A 1 110 ? -31.108 -18.975 -13.991 1.00 66.94 110 PHE A O 1
ATOM 874 N N . GLU A 1 111 ? -32.703 -19.544 -15.460 1.00 75.56 111 GLU A N 1
ATOM 875 C CA . GLU A 1 111 ? -33.794 -19.489 -14.472 1.00 75.56 111 GLU A CA 1
ATOM 876 C C . GLU A 1 111 ? -33.631 -20.547 -13.372 1.00 75.56 111 GLU A C 1
ATOM 878 O O . GLU A 1 111 ? -33.811 -20.249 -12.194 1.00 75.56 111 GLU A O 1
ATOM 883 N N . LYS A 1 112 ? -33.188 -21.762 -13.729 1.00 83.62 112 LYS A N 1
ATOM 884 C CA . LYS A 1 112 ? -32.914 -22.820 -12.743 1.00 83.62 112 LYS A CA 1
ATOM 885 C C . LYS A 1 112 ? -31.790 -22.433 -11.785 1.00 83.62 112 LYS A C 1
ATOM 887 O O . LYS A 1 112 ? -31.897 -22.697 -10.592 1.00 83.62 112 LYS A O 1
ATOM 892 N N . LEU A 1 113 ? -30.736 -21.792 -12.290 1.00 77.06 113 LEU A N 1
ATOM 893 C CA . LEU A 1 113 ? -29.631 -21.312 -11.456 1.00 77.06 113 LEU A CA 1
ATOM 894 C C . LEU A 1 113 ? -30.074 -20.190 -10.507 1.00 77.06 113 LEU A C 1
ATOM 896 O O . LEU A 1 113 ? -29.667 -20.181 -9.347 1.00 77.06 113 LEU A O 1
ATOM 900 N N . LEU A 1 114 ? -30.941 -19.280 -10.962 1.00 80.69 114 LEU A N 1
ATOM 901 C CA . LEU A 1 114 ? -31.535 -18.241 -10.113 1.00 80.69 114 LEU A CA 1
ATOM 902 C C . LEU A 1 114 ? -32.405 -18.834 -8.997 1.00 80.69 114 LEU A C 1
ATOM 904 O O . LEU A 1 114 ? -32.282 -18.424 -7.841 1.00 80.69 114 LEU A O 1
ATOM 908 N N . ASP A 1 115 ? -33.232 -19.831 -9.315 1.00 83.88 115 ASP A N 1
ATOM 909 C CA . ASP A 1 115 ? -34.058 -20.531 -8.327 1.00 83.88 115 ASP A CA 1
ATOM 910 C C . ASP A 1 115 ? -33.203 -21.264 -7.280 1.00 83.88 115 ASP A C 1
ATOM 912 O O . ASP A 1 115 ? -33.528 -21.269 -6.086 1.00 83.88 115 ASP A O 1
ATOM 916 N N . GLU A 1 116 ? -32.093 -21.871 -7.706 1.00 84.06 116 GLU A N 1
ATOM 917 C CA . GLU A 1 116 ? -31.125 -22.515 -6.817 1.00 84.06 116 GLU A CA 1
ATOM 918 C C . GLU A 1 116 ? -30.424 -21.495 -5.904 1.00 84.06 116 GLU A C 1
ATOM 920 O O . GLU A 1 116 ? -30.336 -21.717 -4.689 1.00 84.06 116 GLU A O 1
ATOM 925 N N . GLU A 1 117 ? -29.993 -20.344 -6.433 1.00 75.12 117 GLU A N 1
ATOM 926 C CA . GLU A 1 117 ? -29.401 -19.274 -5.619 1.00 75.12 117 GLU A CA 1
ATOM 927 C C . GLU A 1 117 ? -30.397 -18.696 -4.604 1.00 75.12 117 GLU A C 1
ATOM 929 O O . GLU A 1 117 ? -30.046 -18.484 -3.436 1.00 75.12 117 GLU A O 1
ATOM 934 N N . GLU A 1 118 ? -31.662 -18.509 -4.989 1.00 84.12 118 GLU A N 1
ATOM 935 C CA . GLU A 1 118 ? -32.709 -18.065 -4.069 1.00 84.12 118 GLU A CA 1
ATOM 936 C C . GLU A 1 118 ? -32.943 -19.056 -2.919 1.00 84.12 118 GLU A C 1
ATOM 938 O O . GLU A 1 118 ? -33.172 -18.649 -1.771 1.00 84.12 118 GLU A O 1
ATOM 943 N N . GLN A 1 119 ? -32.894 -20.360 -3.200 1.00 81.12 119 GLN A N 1
ATOM 944 C CA . GLN A 1 119 ? -33.028 -21.396 -2.175 1.00 81.12 119 GLN A CA 1
ATOM 945 C C . GLN A 1 119 ? -31.839 -21.377 -1.208 1.00 81.12 119 GLN A C 1
ATOM 947 O O . GLN A 1 119 ? -32.034 -21.454 0.011 1.00 81.12 119 GLN A O 1
ATOM 952 N N . ILE A 1 120 ? -30.618 -21.194 -1.719 1.00 71.94 120 ILE A N 1
ATOM 953 C CA . ILE A 1 120 ? -29.406 -21.062 -0.899 1.00 71.94 120 ILE A CA 1
ATOM 954 C C . ILE A 1 120 ? -29.485 -19.808 -0.011 1.00 71.94 120 ILE A C 1
ATOM 956 O O . ILE A 1 120 ? -29.179 -19.877 1.186 1.00 71.94 120 ILE A O 1
ATOM 960 N N . ALA A 1 121 ? -29.960 -18.676 -0.539 1.00 71.56 121 ALA A N 1
ATOM 961 C CA . ALA A 1 121 ? -30.134 -17.433 0.216 1.00 71.56 121 ALA A CA 1
ATOM 962 C C . ALA A 1 121 ? -31.186 -17.563 1.336 1.00 71.56 121 ALA A C 1
ATOM 964 O O . ALA A 1 121 ? -30.955 -17.142 2.473 1.00 71.56 121 ALA A O 1
ATOM 965 N N . LYS A 1 122 ? -32.331 -18.203 1.061 1.00 77.00 122 LYS A N 1
ATOM 966 C CA . LYS A 1 122 ? -33.374 -18.452 2.074 1.00 77.00 122 LYS A CA 1
ATOM 967 C C . LYS A 1 122 ? -32.864 -19.363 3.199 1.00 77.00 122 LYS A C 1
ATOM 969 O O . LYS A 1 122 ? -33.085 -19.061 4.372 1.00 77.00 122 LYS A O 1
ATOM 974 N N . LEU A 1 123 ? -32.119 -20.421 2.860 1.00 70.00 123 LEU A N 1
ATOM 975 C CA . LEU A 1 123 ? -31.538 -21.361 3.831 1.00 70.00 123 LEU A CA 1
ATOM 976 C C . LEU A 1 123 ? -30.413 -20.753 4.679 1.00 70.00 123 LEU A C 1
ATOM 978 O O . LEU A 1 123 ? -30.230 -21.133 5.838 1.00 70.00 123 LEU A O 1
ATOM 982 N N . THR A 1 124 ? -29.627 -19.839 4.113 1.00 71.12 124 THR A N 1
ATOM 983 C CA . THR A 1 124 ? -28.563 -19.142 4.849 1.00 71.12 124 THR A CA 1
ATOM 984 C C . THR A 1 124 ? -29.135 -18.070 5.775 1.00 71.12 124 THR A C 1
ATOM 986 O O . THR A 1 124 ? -28.709 -17.976 6.927 1.00 71.12 124 THR A O 1
ATOM 989 N N . ASN A 1 125 ? -30.161 -17.334 5.338 1.00 70.38 125 ASN A N 1
ATOM 990 C CA . ASN A 1 125 ? -30.828 -16.328 6.166 1.00 70.38 125 ASN A CA 1
ATOM 991 C C . ASN A 1 125 ? -31.560 -16.955 7.370 1.00 70.38 125 ASN A C 1
ATOM 993 O O . ASN A 1 125 ? -31.461 -16.448 8.486 1.00 70.38 125 ASN A O 1
ATOM 997 N N . SER A 1 126 ? -32.211 -18.112 7.193 1.00 62.88 126 SER A N 1
ATOM 998 C CA . SER A 1 126 ? -32.876 -18.815 8.302 1.00 62.88 126 SER A CA 1
ATOM 999 C C . SER A 1 126 ? -31.903 -19.371 9.348 1.00 62.88 126 SER A C 1
ATOM 1001 O O . SER A 1 126 ? -32.269 -19.504 10.510 1.00 62.88 126 SER A O 1
ATOM 1003 N N . LYS A 1 127 ? -30.666 -19.713 8.957 1.00 65.50 127 LYS A N 1
ATOM 1004 C CA . LYS A 1 127 ? -29.641 -20.252 9.873 1.00 65.50 127 LYS A CA 1
ATOM 1005 C C . LYS A 1 127 ? -28.943 -19.170 10.699 1.00 65.50 127 LYS A C 1
ATOM 1007 O O . LYS A 1 127 ? -28.484 -19.465 11.798 1.00 65.50 127 LYS A O 1
ATOM 1012 N N . ASN A 1 128 ? -28.872 -17.940 10.188 1.00 60.94 128 ASN A N 1
ATOM 1013 C CA . ASN A 1 128 ? -28.142 -16.842 10.826 1.00 60.94 128 ASN A CA 1
ATOM 1014 C C . ASN A 1 128 ? -29.016 -15.921 11.697 1.00 60.94 128 ASN A C 1
ATOM 1016 O O . ASN A 1 128 ? -28.480 -15.014 12.333 1.00 60.94 128 ASN A O 1
ATOM 1020 N N . GLN A 1 129 ? -30.335 -16.138 11.772 1.00 60.50 129 GLN A N 1
ATOM 1021 C CA . GLN A 1 129 ? -31.185 -15.421 12.725 1.00 60.50 129 GLN A CA 1
ATOM 1022 C C . GLN A 1 129 ? -31.097 -16.060 14.114 1.00 60.50 129 GLN A C 1
ATOM 1024 O O . GLN A 1 129 ? -31.681 -17.107 14.387 1.00 60.50 129 GLN A O 1
ATOM 1029 N N . THR A 1 130 ? -30.381 -15.400 15.021 1.00 62.34 130 THR A N 1
ATOM 1030 C CA . THR A 1 130 ? -30.548 -15.628 16.457 1.00 62.34 130 THR A CA 1
ATOM 1031 C C . THR A 1 130 ? -31.962 -15.213 16.883 1.00 62.34 130 THR A C 1
ATOM 1033 O O . THR A 1 130 ? -32.469 -14.191 16.410 1.00 62.34 130 THR A O 1
ATOM 1036 N N . PRO A 1 131 ? -32.625 -15.965 17.780 1.00 60.03 131 PRO A N 1
ATOM 1037 C CA . PRO A 1 131 ? -33.923 -15.561 18.301 1.00 60.03 131 PRO A CA 1
ATOM 1038 C C . PRO A 1 131 ? -33.772 -14.246 19.074 1.00 60.03 131 PRO A C 1
ATOM 1040 O O . PRO A 1 131 ? -33.029 -14.159 20.054 1.00 60.03 131 PRO A O 1
ATOM 1043 N N . ILE A 1 132 ? -34.478 -13.208 18.623 1.00 60.50 132 ILE A N 1
ATOM 1044 C CA . ILE A 1 132 ? -34.625 -11.959 19.372 1.00 60.50 132 ILE A CA 1
ATOM 1045 C C . ILE A 1 132 ? -35.542 -12.260 20.559 1.00 60.50 132 ILE A C 1
ATOM 1047 O O . ILE A 1 132 ? -36.765 -12.276 20.426 1.00 60.50 132 ILE A O 1
ATOM 1051 N N . PHE A 1 133 ? -34.950 -12.516 21.724 1.00 57.16 133 PHE A N 1
ATOM 1052 C CA . PHE A 1 133 ? -35.694 -12.593 22.977 1.00 57.16 133 PHE A CA 1
ATOM 1053 C C . PHE A 1 133 ? -36.197 -11.197 23.349 1.00 57.16 133 PHE A C 1
ATOM 1055 O O . PHE A 1 133 ? -35.411 -10.270 23.559 1.00 57.16 133 PHE A O 1
ATOM 1062 N N . ARG A 1 134 ? -37.522 -11.042 23.422 1.00 70.25 134 ARG A N 1
ATOM 1063 C CA . ARG A 1 134 ? -38.151 -9.850 23.996 1.00 70.25 134 ARG A CA 1
ATOM 1064 C C . ARG A 1 134 ? -38.074 -9.951 25.524 1.00 70.25 134 ARG A C 1
ATOM 1066 O O . ARG A 1 134 ? -38.322 -11.029 26.064 1.00 70.25 134 ARG A O 1
ATOM 1073 N N . PRO A 1 135 ? -37.732 -8.868 26.240 1.00 49.00 135 PRO A N 1
ATOM 1074 C CA . PRO A 1 135 ? -37.707 -8.895 27.696 1.00 49.00 135 PRO A CA 1
ATOM 1075 C C . PRO A 1 135 ? -39.153 -8.993 28.208 1.00 49.00 135 PRO A C 1
ATOM 1077 O O . PRO A 1 135 ? -39.874 -7.999 28.194 1.00 49.00 135 PRO A O 1
ATOM 1080 N N . GLY A 1 136 ? -39.585 -10.196 28.603 1.00 63.38 136 GLY A N 1
ATOM 1081 C CA . GLY A 1 136 ? -40.912 -10.426 29.191 1.00 63.38 136 GLY A CA 1
ATOM 1082 C C . GLY A 1 136 ? -41.568 -11.786 28.932 1.00 63.38 136 GLY A C 1
ATOM 1083 O O . GLY A 1 136 ? -42.669 -11.988 29.419 1.00 63.38 136 GLY A O 1
ATOM 1084 N N . GLU A 1 137 ? -40.943 -12.706 28.189 1.00 63.25 137 GLU A N 1
ATOM 1085 C CA . GLU A 1 137 ? -41.602 -13.953 27.742 1.00 63.25 137 GLU A CA 1
ATOM 1086 C C . GLU A 1 137 ? -41.018 -15.229 28.380 1.00 63.25 137 GLU A C 1
ATOM 1088 O O . GLU A 1 137 ? -40.927 -16.276 27.746 1.00 63.25 137 GLU A O 1
ATOM 1093 N N . ALA A 1 138 ? -40.599 -15.134 29.645 1.00 54.97 138 ALA A N 1
ATOM 1094 C CA . ALA A 1 138 ? -40.215 -16.279 30.468 1.00 54.97 138 ALA A CA 1
ATOM 1095 C C . ALA A 1 138 ? -41.085 -16.301 31.735 1.00 54.97 138 ALA A C 1
ATOM 1097 O O . ALA A 1 138 ? -40.765 -15.604 32.698 1.00 54.97 138 ALA A O 1
ATOM 1098 N N . ASP A 1 139 ? -42.167 -17.081 31.684 1.00 51.12 139 ASP A N 1
ATOM 1099 C CA . ASP A 1 139 ? -42.922 -17.586 32.843 1.00 51.12 139 ASP A CA 1
ATOM 1100 C C . ASP A 1 139 ? -42.584 -19.070 33.060 1.00 51.12 139 ASP A C 1
ATOM 1102 O O . ASP A 1 139 ? -42.484 -19.808 32.047 1.00 51.12 139 ASP A O 1
#

Solvent-accessible surface area (backbone atoms only — not comparable to full-atom values): 9795 Å² total; per-residue (Å²): 140,89,85,87,85,88,86,89,78,90,75,72,68,88,86,46,87,54,45,42,64,50,76,48,77,49,74,44,85,50,97,91,45,78,47,79,47,79,48,77,47,61,81,48,69,66,53,86,64,51,62,60,48,54,56,45,50,55,50,50,49,48,64,69,70,61,74,85,77,69,86,78,77,73,83,80,77,83,76,93,72,90,86,82,86,81,91,74,94,83,87,80,85,87,79,82,75,76,80,71,75,88,72,74,80,78,58,76,66,57,56,54,52,51,54,51,51,52,53,52,51,54,57,51,55,65,70,69,60,73,84,83,78,65,96,83,83,82,133

Radius of gyration: 32.43 Å; Cα contacts (8 Å, |Δi|>4): 60; chains: 1; bounding box: 56×41×95 Å